Protein AF-A0A7G9S3T6-F1 (afdb_monomer)

Structure (mmCIF, N/CA/C/O backbone):
data_AF-A0A7G9S3T6-F1
#
_entry.id   AF-A0A7G9S3T6-F1
#
loop_
_atom_site.group_PDB
_atom_site.id
_atom_site.type_symbol
_atom_site.label_atom_id
_atom_site.label_alt_id
_atom_site.label_comp_id
_atom_site.label_asym_id
_atom_site.label_entity_id
_atom_site.label_seq_id
_atom_site.pdbx_PDB_ins_code
_atom_site.Cartn_x
_atom_site.Cartn_y
_atom_site.Cartn_z
_atom_site.occupancy
_atom_site.B_iso_or_equiv
_atom_site.auth_seq_id
_atom_site.auth_comp_id
_atom_site.auth_asym_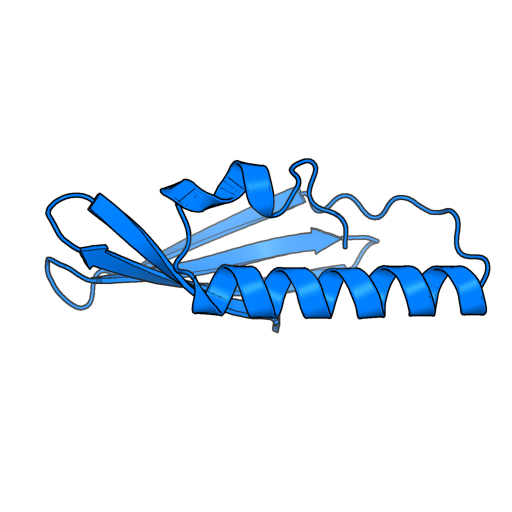id
_atom_site.auth_atom_id
_atom_site.pdbx_PDB_model_num
ATOM 1 N N . MET A 1 1 ? 6.775 0.382 -11.189 1.00 73.81 1 MET A N 1
ATOM 2 C CA . MET A 1 1 ? 5.365 0.332 -11.639 1.00 73.81 1 MET A CA 1
ATOM 3 C C . MET A 1 1 ? 4.774 1.722 -11.517 1.00 73.81 1 MET A C 1
ATOM 5 O O . MET A 1 1 ? 5.231 2.471 -10.664 1.00 73.81 1 MET A O 1
ATOM 9 N N . GLU A 1 2 ? 3.799 2.078 -12.345 1.00 75.12 2 GLU A N 1
ATOM 10 C CA . GLU A 1 2 ? 3.185 3.406 -12.328 1.00 75.12 2 GLU A CA 1
ATOM 11 C C . GLU A 1 2 ? 1.681 3.334 -12.132 1.00 75.12 2 GLU A C 1
ATOM 13 O O . GLU A 1 2 ? 0.944 2.863 -12.997 1.00 75.12 2 GLU A O 1
ATOM 18 N N . GLY A 1 3 ? 1.232 3.869 -10.999 1.00 75.75 3 GLY A N 1
ATOM 19 C CA . GLY A 1 3 ? -0.175 4.176 -10.792 1.00 75.75 3 GLY A CA 1
ATOM 20 C C . GLY A 1 3 ? -0.611 5.364 -11.651 1.00 75.75 3 GLY A C 1
ATOM 21 O O . GLY A 1 3 ? 0.178 6.267 -11.938 1.00 75.75 3 GLY A O 1
ATOM 22 N N . THR A 1 4 ? -1.888 5.375 -12.020 1.00 81.75 4 THR A N 1
ATOM 23 C CA . THR A 1 4 ? -2.526 6.420 -12.837 1.00 81.75 4 THR A CA 1
ATOM 24 C C . THR A 1 4 ? -2.847 7.703 -12.067 1.00 81.75 4 THR A C 1
ATOM 26 O O . THR A 1 4 ? -3.135 8.716 -12.693 1.00 81.75 4 THR A O 1
ATOM 29 N N . ARG A 1 5 ? -2.783 7.676 -10.729 1.00 85.06 5 ARG A N 1
ATOM 30 C CA . ARG A 1 5 ? -3.045 8.824 -9.846 1.00 85.06 5 ARG A CA 1
ATOM 31 C C . ARG A 1 5 ? -1.758 9.371 -9.231 1.00 85.06 5 ARG A C 1
ATOM 33 O O . ARG A 1 5 ? -0.840 8.600 -8.918 1.00 85.06 5 ARG A O 1
ATOM 40 N N . SER A 1 6 ? -1.699 10.686 -9.028 1.00 85.94 6 SER A N 1
ATOM 41 C CA . SER A 1 6 ? -0.652 11.312 -8.214 1.00 85.94 6 SER A CA 1
ATOM 42 C C . SER A 1 6 ? -0.819 10.924 -6.742 1.00 85.94 6 SER A C 1
ATOM 44 O O . SER A 1 6 ? -1.906 10.543 -6.307 1.00 85.94 6 SER A O 1
ATOM 46 N N . VAL A 1 7 ? 0.251 11.037 -5.950 1.00 86.88 7 VAL A N 1
ATOM 47 C CA . VAL A 1 7 ? 0.169 10.779 -4.500 1.00 86.88 7 VAL A CA 1
ATOM 48 C C . VAL A 1 7 ? -0.762 11.791 -3.822 1.00 86.88 7 VAL A C 1
ATOM 50 O O . VAL A 1 7 ? -1.572 11.412 -2.982 1.00 86.88 7 VAL A O 1
ATOM 53 N N . SER A 1 8 ? -0.750 13.052 -4.270 1.00 86.31 8 SER A N 1
ATOM 54 C CA . SER A 1 8 ? -1.651 14.098 -3.768 1.00 86.31 8 SER A CA 1
ATOM 55 C C . SER A 1 8 ? -3.136 13.762 -3.957 1.00 86.31 8 SER A C 1
ATOM 57 O O . SER A 1 8 ? -3.940 14.025 -3.066 1.00 86.31 8 SER A O 1
ATOM 59 N N . GLN A 1 9 ? -3.509 13.101 -5.059 1.00 89.94 9 GLN A N 1
ATOM 60 C CA . GLN A 1 9 ? -4.885 12.644 -5.302 1.00 89.94 9 GLN A CA 1
ATOM 61 C C . GLN A 1 9 ? -5.335 11.526 -4.348 1.00 89.94 9 GLN A C 1
ATOM 63 O O . GLN A 1 9 ? -6.532 11.280 -4.220 1.00 89.94 9 GLN A O 1
ATOM 68 N N . LEU A 1 10 ? -4.402 10.844 -3.677 1.00 89.19 10 LEU A N 1
ATOM 69 C CA . LEU A 1 10 ? -4.701 9.776 -2.723 1.00 89.19 10 LEU A CA 1
ATOM 70 C C . LEU A 1 10 ? -4.858 10.284 -1.285 1.00 89.19 10 LEU A C 1
ATOM 72 O O . LEU A 1 10 ? -5.245 9.499 -0.425 1.00 89.19 10 LEU A O 1
ATOM 76 N N . GLY A 1 11 ? -4.603 11.569 -1.008 1.00 85.81 11 GLY A N 1
ATOM 77 C CA . GLY A 1 11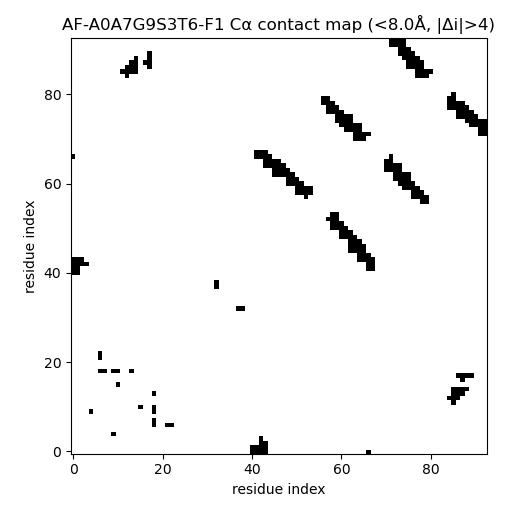 ? -4.416 12.092 0.352 1.00 85.81 11 GLY A CA 1
ATOM 78 C C . GLY A 1 11 ? -5.557 11.824 1.344 1.00 85.81 11 GLY A C 1
ATOM 79 O O . GLY A 1 11 ? -5.311 11.679 2.534 1.00 85.81 11 GLY A O 1
ATOM 80 N N . ARG A 1 12 ? -6.812 11.691 0.890 1.00 88.56 12 ARG A N 1
ATOM 81 C CA . ARG A 1 12 ? -7.933 11.315 1.776 1.00 88.56 12 ARG A CA 1
ATOM 82 C C . ARG A 1 12 ? -7.904 9.836 2.192 1.00 88.56 12 ARG A C 1
ATOM 84 O O . ARG A 1 12 ? -8.460 9.496 3.236 1.00 88.56 12 ARG A O 1
ATOM 91 N N . TRP A 1 13 ? -7.323 8.974 1.365 1.00 91.88 13 TRP A N 1
ATOM 92 C CA . TRP A 1 13 ? -7.348 7.516 1.498 1.00 91.88 13 TRP A CA 1
ATOM 93 C C . TRP A 1 13 ? -6.080 6.933 2.119 1.00 91.88 13 TRP A C 1
ATOM 95 O O . TRP A 1 13 ? -6.067 5.744 2.422 1.00 91.88 13 TRP A O 1
ATOM 105 N N . ILE A 1 14 ? -5.035 7.735 2.312 1.00 94.50 14 ILE A N 1
ATOM 106 C CA . ILE A 1 14 ? -3.749 7.303 2.868 1.00 94.50 14 ILE A CA 1
ATOM 107 C C . ILE A 1 14 ? -3.356 8.184 4.053 1.00 94.50 14 ILE A C 1
AT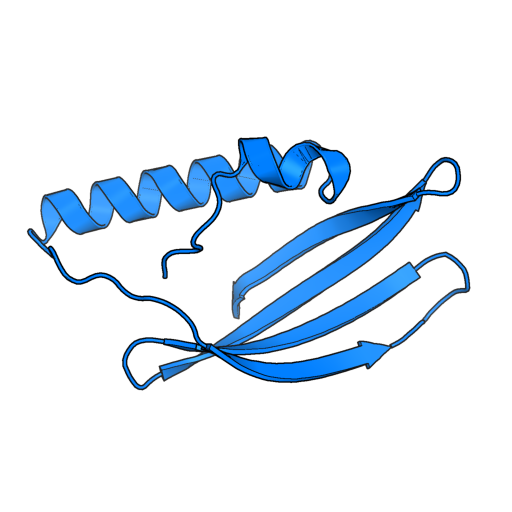OM 109 O O . ILE A 1 14 ? -3.773 9.338 4.141 1.00 94.50 14 ILE A O 1
ATOM 113 N N . SER A 1 15 ? -2.554 7.644 4.965 1.00 94.88 15 SER A N 1
ATOM 114 C CA . SER A 1 15 ? -1.947 8.426 6.039 1.00 94.88 15 SER A CA 1
ATOM 115 C C . SER A 1 15 ? -0.849 9.351 5.498 1.00 94.88 15 SER A C 1
ATOM 117 O O . SER A 1 15 ? -0.328 9.166 4.394 1.00 94.88 15 SER A O 1
ATOM 119 N N . TYR A 1 16 ? -0.458 10.340 6.305 1.00 93.19 16 TYR A N 1
ATOM 120 C CA . TYR A 1 16 ? 0.653 11.231 5.969 1.00 93.19 16 TYR A CA 1
ATOM 121 C C . TYR A 1 16 ? 1.966 10.464 5.744 1.00 93.19 16 TYR A C 1
ATOM 123 O O . TYR A 1 16 ? 2.652 10.708 4.755 1.00 93.19 16 TYR A O 1
ATOM 131 N N . ASN A 1 17 ? 2.277 9.489 6.604 1.00 93.56 17 ASN A N 1
ATOM 132 C CA . ASN A 1 17 ? 3.501 8.689 6.488 1.00 93.56 17 ASN A CA 1
ATOM 133 C C . ASN A 1 17 ? 3.527 7.891 5.178 1.00 93.56 17 ASN A C 1
ATOM 135 O O . ASN A 1 17 ? 4.502 7.964 4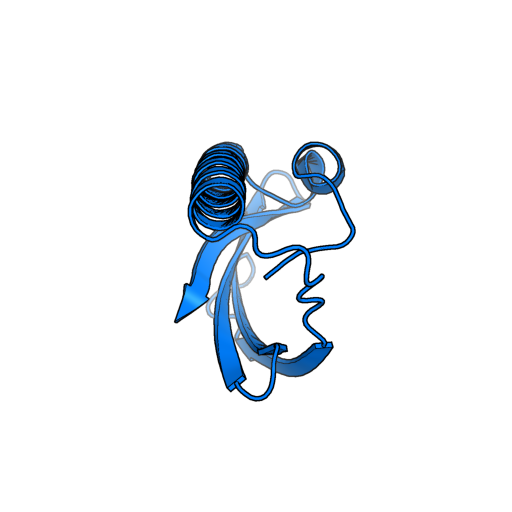.436 1.00 93.56 17 ASN A O 1
ATOM 139 N N . VAL A 1 18 ? 2.414 7.240 4.821 1.00 95.12 18 VAL A N 1
ATOM 140 C CA . VAL A 1 18 ? 2.286 6.528 3.538 1.00 95.12 18 VAL A CA 1
ATOM 141 C C . VAL A 1 18 ? 2.433 7.486 2.353 1.00 95.12 18 VAL A C 1
ATOM 143 O O . VAL A 1 18 ? 3.046 7.142 1.346 1.00 95.12 18 VAL A O 1
ATOM 146 N N . SER A 1 19 ? 1.903 8.708 2.452 1.00 93.94 19 SER A N 1
ATOM 147 C CA . SER A 1 19 ? 2.093 9.730 1.417 1.00 93.94 19 SER A CA 1
ATOM 148 C C . SER A 1 19 ? 3.570 10.089 1.218 1.00 93.94 19 SER A C 1
ATOM 150 O O . SER A 1 19 ? 4.009 10.244 0.076 1.00 93.94 19 SER A O 1
ATOM 152 N N . GLN A 1 20 ? 4.341 10.224 2.300 1.00 93.62 20 GLN A N 1
ATOM 153 C CA . GLN A 1 20 ? 5.779 10.508 2.230 1.00 93.62 20 GLN A CA 1
ATOM 154 C C . GLN A 1 20 ? 6.542 9.339 1.598 1.00 93.62 20 GLN A C 1
ATOM 156 O O . GLN A 1 20 ? 7.266 9.539 0.623 1.00 93.62 20 GLN A O 1
ATOM 161 N N . GLU A 1 21 ? 6.292 8.113 2.061 1.00 92.44 21 GLU A N 1
ATOM 162 C CA . GLU A 1 21 ? 6.913 6.899 1.516 1.00 92.44 21 GLU A CA 1
ATOM 163 C C . GLU A 1 21 ? 6.630 6.739 0.016 1.00 92.44 21 GLU A C 1
ATOM 165 O O . GLU A 1 21 ? 7.547 6.572 -0.788 1.00 92.44 21 GLU A O 1
ATOM 170 N N . LEU A 1 22 ? 5.366 6.866 -0.409 1.00 91.25 22 LEU A N 1
ATOM 171 C CA . LEU A 1 22 ? 4.996 6.777 -1.825 1.00 91.25 22 LEU A CA 1
ATOM 172 C C . LEU A 1 22 ? 5.651 7.870 -2.678 1.00 91.25 22 LEU A C 1
ATOM 174 O O . LEU A 1 22 ? 5.973 7.627 -3.845 1.00 91.25 22 LEU A O 1
ATOM 178 N N . SER A 1 23 ? 5.839 9.066 -2.119 1.00 91.81 23 SER A N 1
ATOM 179 C CA . SER A 1 23 ? 6.517 10.168 -2.809 1.00 91.81 23 SER A CA 1
ATOM 180 C C . SER A 1 23 ? 8.002 9.859 -3.003 1.00 91.81 23 SER A C 1
ATOM 182 O O . SER A 1 23 ? 8.512 10.007 -4.115 1.00 91.81 23 SER A O 1
ATOM 184 N N . GLN A 1 24 ? 8.667 9.330 -1.972 1.00 91.69 24 GLN A N 1
ATOM 185 C CA . GLN A 1 24 ? 10.059 8.887 -2.046 1.00 91.69 24 GLN A CA 1
ATOM 186 C C . GLN A 1 24 ? 10.238 7.743 -3.055 1.00 91.69 24 GLN A C 1
ATOM 188 O O . GLN A 1 24 ? 11.100 7.814 -3.932 1.00 91.69 24 GLN A O 1
ATOM 193 N N . TYR A 1 25 ? 9.380 6.719 -3.011 1.00 88.81 25 TYR A N 1
ATOM 194 C CA . TYR A 1 25 ? 9.424 5.618 -3.977 1.00 88.81 25 TYR A CA 1
ATOM 195 C C . TYR A 1 25 ? 9.194 6.087 -5.416 1.00 88.81 25 TYR A C 1
ATOM 197 O O . TYR A 1 25 ? 9.829 5.572 -6.345 1.00 88.81 25 TYR A O 1
ATOM 205 N N . ARG A 1 26 ? 8.304 7.068 -5.631 1.00 89.12 26 ARG A N 1
ATOM 206 C CA . ARG A 1 26 ? 8.124 7.677 -6.955 1.00 89.12 26 ARG A CA 1
ATOM 207 C C . ARG A 1 26 ? 9.386 8.398 -7.416 1.00 89.12 26 ARG A C 1
ATOM 209 O O . ARG A 1 26 ? 9.768 8.185 -8.563 1.00 89.12 26 ARG A O 1
ATOM 216 N N . ALA A 1 27 ? 10.035 9.184 -6.557 1.00 90.94 27 ALA A N 1
ATOM 217 C CA . ALA A 1 27 ? 11.276 9.880 -6.897 1.00 90.94 27 ALA A CA 1
ATOM 218 C C . ALA A 1 27 ? 12.375 8.894 -7.329 1.00 90.94 27 ALA A C 1
ATOM 220 O O . ALA A 1 27 ? 12.900 9.018 -8.433 1.00 90.94 27 ALA A O 1
ATOM 221 N N . LEU A 1 28 ? 12.607 7.836 -6.542 1.00 90.00 28 LEU A N 1
ATOM 222 C CA . LEU A 1 28 ? 13.569 6.774 -6.872 1.00 90.00 28 LEU A CA 1
ATOM 223 C C . LEU A 1 28 ? 13.222 6.048 -8.181 1.00 90.00 28 LEU A C 1
ATOM 225 O O . LEU A 1 28 ? 14.098 5.680 -8.963 1.00 90.00 28 LEU A O 1
ATOM 229 N N . THR A 1 29 ? 11.930 5.832 -8.445 1.00 88.25 29 THR A N 1
ATOM 230 C CA . THR A 1 29 ? 11.478 5.202 -9.695 1.00 88.25 29 THR A CA 1
ATOM 231 C C . THR A 1 29 ? 11.752 6.097 -10.905 1.00 88.25 29 THR A C 1
ATOM 233 O O . THR A 1 29 ? 12.175 5.591 -11.945 1.00 88.25 29 THR A O 1
ATOM 236 N N . ILE A 1 30 ? 11.511 7.405 -10.783 1.00 88.31 30 ILE A N 1
ATOM 237 C CA . ILE A 1 30 ? 11.780 8.390 -11.839 1.00 88.31 30 ILE A CA 1
ATOM 238 C C . ILE A 1 30 ? 13.285 8.481 -12.097 1.00 88.31 30 ILE A C 1
ATOM 240 O O . ILE A 1 30 ? 13.705 8.351 -13.243 1.00 88.31 30 ILE A O 1
ATOM 244 N N . GLU A 1 31 ? 14.093 8.622 -11.045 1.00 90.12 31 GLU A N 1
ATOM 245 C CA . GLU A 1 31 ? 15.555 8.678 -11.133 1.00 90.12 31 GLU A CA 1
ATOM 246 C C . GLU A 1 31 ? 16.116 7.445 -11.849 1.00 90.12 31 GLU A C 1
ATOM 248 O O . GLU A 1 31 ? 16.827 7.565 -12.848 1.00 90.12 31 GLU A O 1
ATOM 253 N N . ARG A 1 32 ? 15.703 6.246 -11.419 1.00 88.44 32 ARG A N 1
ATOM 254 C CA . ARG A 1 32 ? 16.108 4.990 -12.052 1.00 88.44 32 ARG A CA 1
ATOM 255 C C . ARG A 1 32 ? 15.758 4.965 -13.541 1.00 88.44 32 ARG A C 1
ATOM 257 O O . ARG A 1 32 ? 16.580 4.553 -14.354 1.00 88.44 32 ARG A O 1
ATOM 264 N N . ARG A 1 33 ? 14.556 5.395 -13.925 1.00 87.06 33 ARG A N 1
ATOM 265 C CA . ARG A 1 33 ? 14.159 5.429 -15.341 1.00 87.06 33 ARG A CA 1
ATOM 266 C C . ARG A 1 33 ? 15.006 6.379 -16.165 1.00 87.06 33 ARG A C 1
ATOM 268 O O . ARG A 1 33 ? 15.395 6.008 -17.270 1.00 87.06 33 ARG A O 1
ATOM 275 N N . SER A 1 34 ? 15.300 7.558 -15.628 1.00 88.69 34 SER A N 1
ATOM 276 C CA . SER A 1 34 ? 16.171 8.535 -16.279 1.00 88.69 34 SER A CA 1
ATOM 277 C C . SER A 1 34 ? 17.567 7.956 -16.515 1.00 88.69 34 SER A C 1
ATOM 279 O O . SER A 1 34 ? 18.083 8.060 -17.626 1.00 88.69 34 SER A O 1
ATOM 281 N N . LEU A 1 35 ? 18.137 7.260 -15.523 1.00 92.31 35 LEU A N 1
ATOM 282 C CA . LEU A 1 35 ? 19.446 6.606 -15.639 1.00 92.31 35 LEU A CA 1
ATOM 283 C C . LEU A 1 35 ? 19.467 5.502 -16.709 1.00 92.31 35 LEU A C 1
ATOM 285 O O . LEU A 1 35 ? 20.404 5.430 -17.500 1.00 92.31 35 LEU A O 1
ATOM 289 N N . TYR A 1 36 ? 18.427 4.666 -16.775 1.00 90.38 36 TYR A N 1
ATOM 290 C CA . TYR A 1 36 ? 18.340 3.561 -17.743 1.00 90.38 36 TYR A CA 1
ATOM 291 C C . TYR A 1 36 ? 17.698 3.944 -19.087 1.00 90.38 36 TYR A C 1
ATOM 293 O O . TYR A 1 36 ? 17.522 3.073 -19.939 1.00 90.38 36 TYR A O 1
ATOM 301 N N . ARG A 1 37 ? 17.332 5.220 -19.287 1.00 90.75 37 ARG A N 1
ATOM 302 C CA . ARG A 1 37 ? 16.578 5.715 -20.458 1.00 90.75 37 ARG A CA 1
ATOM 303 C C . ARG A 1 37 ? 15.341 4.863 -20.778 1.00 90.75 37 ARG A C 1
ATOM 305 O O . ARG A 1 37 ? 15.008 4.632 -21.940 1.00 90.75 37 ARG A O 1
ATOM 312 N N . ASP A 1 38 ? 14.660 4.379 -19.742 1.00 85.06 38 ASP A N 1
ATOM 313 C CA . ASP A 1 38 ? 13.497 3.508 -19.902 1.00 85.06 38 ASP A CA 1
ATOM 314 C C . ASP A 1 38 ? 12.212 4.337 -20.010 1.00 85.06 38 ASP A C 1
ATOM 316 O O . ASP A 1 38 ? 11.690 4.852 -19.019 1.00 85.06 38 ASP A O 1
ATOM 320 N N . SER A 1 39 ? 11.702 4.463 -21.235 1.00 82.19 39 SER A N 1
ATOM 321 C CA . SER A 1 39 ? 10.469 5.192 -21.558 1.00 82.19 39 SER A CA 1
ATOM 322 C C . SER A 1 39 ? 9.201 4.343 -21.409 1.00 82.19 39 SER A C 1
ATOM 324 O O . SER A 1 39 ? 8.092 4.835 -21.635 1.00 82.19 39 SER A O 1
ATOM 326 N N . ARG A 1 40 ? 9.324 3.062 -21.033 1.00 84.81 40 ARG A N 1
ATOM 327 C CA . ARG A 1 40 ? 8.172 2.161 -20.944 1.00 84.81 40 ARG A CA 1
ATOM 328 C C . ARG A 1 40 ? 7.273 2.518 -19.765 1.00 84.81 40 ARG A C 1
ATOM 330 O O . ARG A 1 40 ? 7.687 2.583 -18.604 1.00 84.81 40 ARG A O 1
ATOM 337 N N . ARG A 1 41 ? 5.977 2.633 -20.052 1.00 81.44 41 ARG A N 1
ATOM 338 C CA . ARG A 1 41 ? 4.947 2.785 -19.026 1.00 81.44 41 ARG A CA 1
ATOM 339 C C . ARG A 1 41 ? 4.556 1.418 -18.467 1.00 81.44 41 ARG A C 1
ATOM 341 O O . ARG A 1 41 ? 3.879 0.628 -19.117 1.00 81.44 41 ARG A O 1
ATOM 348 N N . HIS A 1 42 ? 4.963 1.142 -17.235 1.00 86.19 42 HIS A N 1
ATOM 349 C CA . HIS A 1 42 ? 4.638 -0.104 -16.541 1.00 86.19 42 HIS A CA 1
ATOM 350 C C . HIS A 1 42 ? 3.357 0.047 -15.717 1.00 86.19 42 HIS A C 1
ATOM 352 O O . HIS A 1 42 ? 3.427 0.295 -14.509 1.00 86.19 42 HIS A O 1
ATOM 358 N N . VAL A 1 43 ? 2.202 -0.074 -16.377 1.00 88.00 43 VAL A N 1
ATOM 359 C CA . VAL A 1 43 ? 0.883 0.005 -15.731 1.00 88.00 43 VAL A CA 1
ATOM 360 C C . VAL A 1 43 ? 0.543 -1.349 -15.099 1.00 88.00 43 VAL A C 1
ATOM 362 O O . VAL A 1 43 ? 0.484 -2.342 -15.824 1.00 88.00 43 VAL A O 1
ATOM 365 N N . PRO A 1 44 ? 0.350 -1.424 -13.771 1.00 90.56 44 PRO A N 1
ATOM 366 C CA . PRO A 1 44 ? -0.049 -2.662 -13.122 1.00 90.56 44 PRO A CA 1
ATOM 367 C C . PRO A 1 44 ? -1.534 -2.966 -13.371 1.00 90.56 44 PRO A C 1
ATOM 369 O O . PRO A 1 44 ? -2.364 -2.055 -13.342 1.00 90.56 44 PRO A O 1
ATOM 372 N N . SER A 1 45 ? -1.881 -4.241 -13.535 1.00 93.62 45 SER A N 1
ATOM 373 C CA . SER A 1 45 ? -3.264 -4.729 -13.484 1.00 93.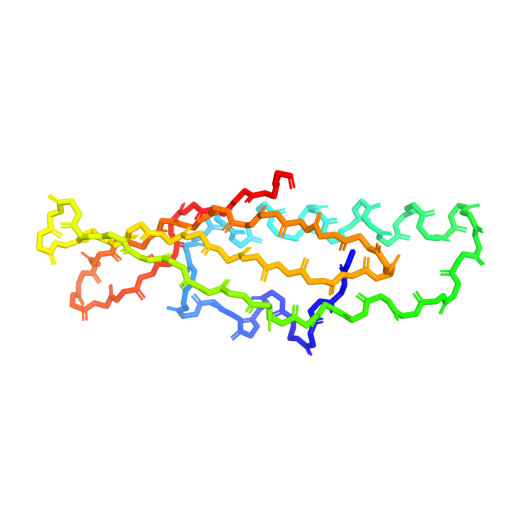62 45 SER A CA 1
ATOM 374 C C . SER A 1 45 ? -3.496 -5.530 -12.204 1.00 93.62 45 SER A C 1
ATOM 376 O O . SER A 1 45 ? -2.614 -6.244 -11.727 1.00 93.62 45 SER A O 1
ATOM 378 N N . VAL A 1 46 ? -4.679 -5.395 -11.602 1.00 95.62 46 VAL A N 1
ATOM 379 C CA . VAL A 1 46 ? -5.031 -6.166 -10.403 1.00 95.62 46 VAL A CA 1
ATOM 380 C C . VAL A 1 46 ? -5.380 -7.589 -10.820 1.00 95.62 46 VAL A C 1
ATOM 382 O O . VAL A 1 46 ? -6.321 -7.799 -11.578 1.00 95.62 46 VAL A O 1
ATOM 385 N N . ARG A 1 47 ? -4.640 -8.563 -10.290 1.00 97.06 47 ARG A N 1
ATOM 386 C CA . ARG A 1 47 ? -4.894 -9.994 -10.491 1.00 97.06 47 ARG A CA 1
ATOM 387 C C . ARG A 1 47 ? -5.839 -10.548 -9.435 1.00 97.06 47 ARG A C 1
ATOM 389 O O . ARG A 1 47 ? -6.756 -11.302 -9.740 1.00 97.06 47 ARG A O 1
ATOM 396 N N . ARG A 1 48 ? -5.576 -10.239 -8.165 1.00 97.62 48 ARG A N 1
ATOM 397 C CA . ARG A 1 48 ? -6.341 -10.774 -7.034 1.00 97.62 48 ARG A CA 1
ATOM 398 C C . ARG A 1 48 ? -6.248 -9.836 -5.848 1.00 97.62 48 ARG A C 1
ATOM 400 O O . ARG A 1 48 ? -5.189 -9.280 -5.584 1.00 97.62 48 ARG A O 1
ATOM 407 N N . VAL A 1 49 ? -7.334 -9.743 -5.095 1.00 98.12 49 VAL A N 1
ATOM 408 C CA . VAL A 1 49 ? -7.361 -9.082 -3.792 1.00 98.12 49 VAL A CA 1
ATOM 409 C C . VAL A 1 49 ? -7.732 -10.118 -2.739 1.00 98.12 49 VAL A C 1
ATOM 411 O O . VAL A 1 49 ? -8.663 -10.903 -2.924 1.00 98.12 49 VAL A O 1
ATOM 414 N N . ARG A 1 50 ? -6.978 -10.148 -1.646 1.00 98.06 50 ARG A N 1
ATOM 415 C CA . ARG A 1 50 ? -7.316 -10.871 -0.420 1.00 98.06 50 ARG A CA 1
ATOM 416 C C . ARG A 1 50 ? -7.389 -9.863 0.709 1.00 98.06 50 ARG A C 1
ATOM 418 O O . ARG A 1 50 ? -6.561 -8.962 0.761 1.00 98.06 50 ARG A O 1
ATOM 425 N N . THR A 1 51 ? -8.363 -10.025 1.591 1.00 98.19 51 THR A N 1
ATOM 426 C CA . THR A 1 51 ? -8.549 -9.157 2.753 1.00 98.19 51 THR A CA 1
ATOM 427 C C . THR A 1 51 ? -8.810 -9.997 3.990 1.00 98.19 51 THR A C 1
ATOM 429 O O . THR A 1 51 ? -9.487 -11.022 3.904 1.00 98.19 51 THR A O 1
ATOM 432 N N . SER A 1 52 ? -8.335 -9.532 5.135 1.00 98.19 52 SER A N 1
ATOM 433 C CA . SER A 1 52 ? -8.715 -10.014 6.458 1.00 98.19 52 SER A C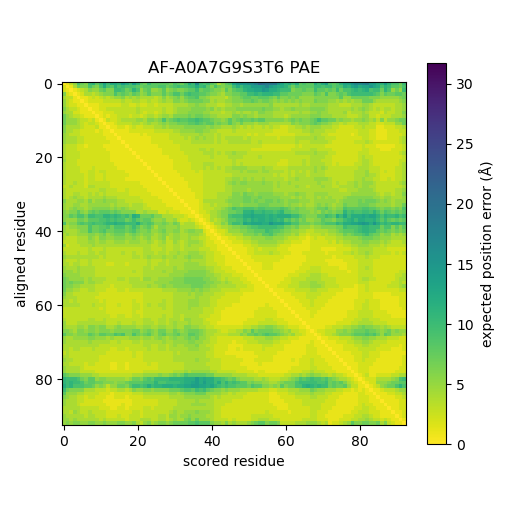A 1
ATOM 434 C C . SER A 1 52 ? -9.091 -8.818 7.330 1.00 98.19 52 SER A C 1
ATOM 436 O O . SER A 1 52 ? -8.648 -7.690 7.110 1.00 98.19 52 SER A O 1
ATOM 438 N N . GLN A 1 53 ? -9.948 -9.057 8.316 1.00 97.75 53 GLN A N 1
ATOM 439 C CA . GLN A 1 53 ? -10.363 -8.039 9.272 1.00 97.75 53 GLN A CA 1
ATOM 440 C C . GLN A 1 53 ? -9.974 -8.510 10.676 1.00 97.75 53 GLN A C 1
ATOM 442 O O . GLN A 1 53 ? -10.803 -9.103 11.366 1.00 97.75 53 GLN A O 1
ATOM 447 N N . PRO A 1 54 ? -8.711 -8.309 11.100 1.00 96.44 54 PRO A N 1
ATOM 448 C CA . PRO A 1 54 ? -8.243 -8.792 12.400 1.00 96.44 54 PRO A CA 1
ATOM 449 C C . PRO A 1 54 ? -8.974 -8.117 13.564 1.00 96.44 54 PRO A C 1
ATOM 451 O O . PRO A 1 54 ? -9.161 -8.716 14.617 1.00 96.44 54 PRO A O 1
ATOM 454 N N . THR A 1 55 ? -9.420 -6.871 13.380 1.00 96.62 55 THR A N 1
ATOM 455 C CA . THR A 1 55 ? -10.289 -6.179 14.337 1.00 96.62 55 THR A CA 1
ATOM 456 C C . THR A 1 55 ? -11.331 -5.354 13.595 1.00 96.62 55 THR A C 1
ATOM 458 O O . THR A 1 55 ? -11.172 -5.031 12.420 1.00 96.62 55 THR A O 1
ATOM 461 N N . ARG A 1 56 ? -12.378 -4.906 14.294 1.00 95.44 56 ARG A N 1
ATOM 462 C CA . ARG A 1 56 ? -13.447 -4.092 13.691 1.00 95.44 56 ARG 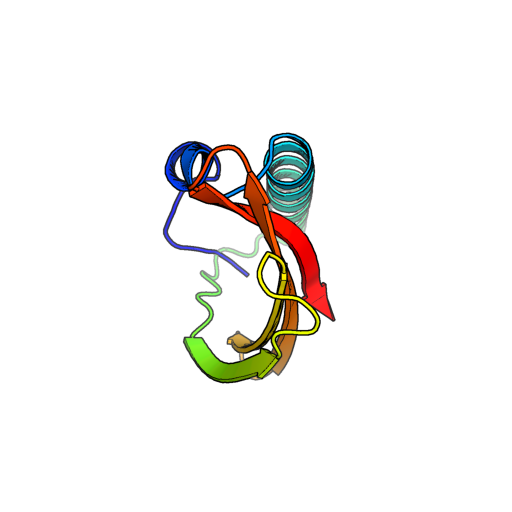A CA 1
ATOM 463 C C . ARG A 1 56 ? -12.943 -2.814 13.000 1.00 95.44 56 ARG A C 1
ATOM 465 O O . ARG A 1 56 ? -13.588 -2.336 12.074 1.00 95.44 56 ARG A O 1
ATOM 472 N N . ARG A 1 57 ? -11.803 -2.268 13.440 1.00 96.81 57 ARG A N 1
ATOM 473 C CA . ARG A 1 57 ? -11.224 -1.001 12.956 1.00 96.81 57 ARG A CA 1
ATOM 474 C C . ARG A 1 57 ? -9.976 -1.183 12.095 1.00 96.81 57 ARG A C 1
ATOM 476 O O . ARG A 1 57 ? -9.337 -0.190 11.762 1.00 96.81 57 ARG A O 1
ATOM 483 N N . VAL A 1 58 ? -9.626 -2.421 11.748 1.00 97.56 58 VAL A N 1
ATOM 484 C CA . VAL A 1 58 ? -8.433 -2.743 10.963 1.00 97.56 58 VAL A CA 1
ATOM 485 C C . VAL A 1 58 ? -8.809 -3.678 9.825 1.00 97.56 58 VAL A C 1
ATOM 487 O O . VAL A 1 58 ? -9.426 -4.710 10.064 1.00 97.56 58 VAL A O 1
ATOM 490 N N . ILE A 1 59 ? -8.394 -3.346 8.607 1.00 98.12 59 ILE A N 1
ATOM 491 C CA . ILE A 1 59 ? -8.444 -4.252 7.458 1.00 98.12 59 ILE A CA 1
ATOM 492 C C . ILE A 1 59 ? -7.020 -4.439 6.963 1.00 98.12 59 ILE A C 1
ATOM 494 O O . ILE A 1 59 ? -6.318 -3.470 6.683 1.00 98.12 59 ILE A O 1
ATOM 498 N N . GLU A 1 60 ? -6.605 -5.684 6.819 1.00 98.19 60 GLU A N 1
ATOM 499 C CA . GLU A 1 60 ? -5.364 -6.034 6.145 1.00 98.19 60 GLU A CA 1
ATOM 500 C C . GLU A 1 60 ? -5.713 -6.562 4.762 1.00 98.19 60 GLU A C 1
ATOM 502 O O . GLU A 1 60 ? -6.699 -7.279 4.582 1.00 98.19 60 GLU A O 1
ATOM 507 N N . ALA A 1 61 ? -4.938 -6.168 3.760 1.00 98.06 61 ALA A N 1
ATOM 508 C CA . ALA A 1 61 ? -5.161 -6.594 2.395 1.00 98.06 61 ALA A CA 1
ATOM 509 C C . ALA A 1 61 ? -3.853 -6.969 1.709 1.00 98.06 61 ALA A C 1
ATOM 511 O O . ALA A 1 61 ? -2.811 -6.353 1.909 1.00 98.06 61 ALA A O 1
ATOM 512 N N . THR A 1 62 ? -3.930 -7.971 0.844 1.00 98.25 62 THR A N 1
ATOM 513 C CA . THR A 1 62 ? -2.872 -8.315 -0.097 1.00 98.25 62 THR A CA 1
ATOM 514 C C . THR A 1 62 ? -3.438 -8.228 -1.501 1.00 98.25 62 THR A C 1
ATOM 516 O O . THR A 1 62 ? -4.384 -8.938 -1.852 1.00 98.25 62 THR A O 1
ATOM 519 N N . VAL A 1 63 ? -2.856 -7.353 -2.313 1.00 97.50 63 VAL A N 1
ATOM 520 C CA . VAL A 1 63 ? -3.216 -7.177 -3.717 1.00 97.50 63 VAL A CA 1
ATOM 521 C C . VAL A 1 63 ? -2.115 -7.781 -4.573 1.00 97.50 63 VAL A C 1
ATOM 523 O O . VAL A 1 63 ? -0.988 -7.296 -4.572 1.00 97.50 63 VAL A O 1
ATOM 526 N N . LEU A 1 64 ? -2.434 -8.837 -5.313 1.00 97.81 64 LEU A N 1
ATOM 527 C CA . LEU A 1 64 ? -1.559 -9.337 -6.365 1.00 97.81 64 LEU A CA 1
ATOM 528 C C . LEU A 1 64 ? -1.757 -8.475 -7.606 1.00 97.81 64 LEU A C 1
ATOM 530 O O . LEU A 1 64 ? -2.886 -8.339 -8.088 1.00 97.81 64 LEU A O 1
ATOM 534 N N . VAL A 1 65 ? -0.668 -7.914 -8.118 1.00 96.00 65 VAL A N 1
ATOM 535 C CA . VAL A 1 65 ? -0.659 -7.116 -9.343 1.00 96.00 65 VAL A CA 1
ATOM 536 C C . VAL A 1 65 ? 0.274 -7.721 -10.375 1.00 96.00 65 VAL A C 1
ATOM 538 O O . VAL A 1 65 ? 1.383 -8.142 -10.049 1.00 96.00 65 VAL A O 1
ATOM 541 N N . ASP A 1 66 ? -0.163 -7.714 -11.627 1.00 95.88 66 ASP A N 1
ATOM 542 C CA . ASP A 1 66 ? 0.684 -8.039 -12.763 1.00 95.88 66 ASP A CA 1
ATOM 543 C C . ASP A 1 66 ? 1.269 -6.767 -13.348 1.00 95.88 66 ASP A C 1
ATOM 545 O O . ASP A 1 66 ? 0.556 -5.813 -13.655 1.00 95.88 66 ASP A O 1
ATOM 549 N N . VAL A 1 67 ? 2.587 -6.744 -13.506 1.00 91.81 67 VAL A N 1
ATOM 550 C CA . VAL A 1 67 ? 3.304 -5.629 -14.110 1.00 91.81 67 VAL A CA 1
ATOM 551 C C . VAL A 1 67 ? 4.486 -6.158 -14.911 1.00 91.81 67 VAL A C 1
ATOM 553 O O . VAL A 1 67 ? 5.380 -6.814 -14.378 1.00 91.81 67 VAL A O 1
ATOM 556 N N . SER A 1 68 ? 4.493 -5.877 -16.214 1.00 88.81 68 SER A N 1
ATOM 557 C CA . SER A 1 68 ? 5.604 -6.231 -17.114 1.00 88.81 68 SER A CA 1
ATOM 558 C C . SER A 1 68 ? 5.972 -7.722 -17.085 1.00 88.81 68 SER A C 1
ATOM 560 O O . SER A 1 68 ? 7.146 -8.076 -16.988 1.00 88.81 68 SER A O 1
ATOM 562 N N . GLY A 1 69 ? 4.963 -8.599 -17.097 1.00 89.75 69 GLY A N 1
ATOM 563 C CA . GLY A 1 69 ? 5.152 -10.054 -17.059 1.00 89.75 69 GLY A CA 1
ATOM 564 C C . GLY A 1 69 ? 5.556 -10.618 -15.692 1.00 89.75 69 GLY A C 1
ATOM 565 O O . GLY A 1 69 ? 5.854 -11.804 -15.590 1.00 89.75 69 GLY A O 1
ATOM 566 N N . ARG A 1 70 ? 5.572 -9.798 -14.633 1.00 92.44 70 ARG A N 1
ATOM 567 C CA . ARG A 1 70 ? 5.872 -10.230 -13.262 1.00 92.44 70 ARG A CA 1
ATOM 568 C C . ARG A 1 70 ? 4.674 -9.994 -12.352 1.00 92.44 70 ARG A C 1
ATOM 570 O O . ARG A 1 70 ? 4.061 -8.932 -12.406 1.00 92.44 70 ARG A O 1
ATOM 577 N N . CYS A 1 71 ? 4.402 -10.955 -11.476 1.00 95.50 71 CYS A N 1
ATOM 578 C CA . CYS A 1 71 ? 3.448 -10.789 -10.384 1.00 95.50 71 CYS A CA 1
ATOM 579 C C . CYS A 1 71 ? 4.169 -10.180 -9.171 1.00 95.50 71 CYS A C 1
ATOM 581 O O . CYS A 1 71 ? 5.266 -10.616 -8.817 1.00 95.50 71 CYS A O 1
ATOM 583 N N . ARG A 1 72 ? 3.558 -9.180 -8.537 1.00 95.12 72 ARG A N 1
ATOM 584 C CA . ARG A 1 72 ? 4.003 -8.571 -7.273 1.00 95.12 72 ARG A CA 1
ATOM 585 C C . ARG A 1 72 ? 2.876 -8.625 -6.261 1.00 95.12 72 ARG A C 1
ATOM 587 O O . ARG A 1 72 ? 1.713 -8.505 -6.647 1.00 95.12 72 ARG A O 1
ATOM 594 N N . ALA A 1 73 ? 3.211 -8.782 -4.987 1.00 96.50 73 ALA A N 1
ATOM 595 C CA . ALA A 1 73 ? 2.229 -8.674 -3.919 1.00 96.50 73 ALA A CA 1
ATOM 596 C C . ALA A 1 73 ? 2.357 -7.302 -3.255 1.00 96.50 73 ALA A C 1
ATOM 598 O O . ALA A 1 73 ? 3.453 -6.836 -2.974 1.00 96.50 73 ALA A O 1
ATOM 599 N N . ILE A 1 74 ? 1.232 -6.639 -3.024 1.00 95.75 74 ILE A N 1
ATOM 600 C CA . ILE A 1 74 ? 1.173 -5.375 -2.298 1.00 95.75 74 ILE A CA 1
ATOM 601 C C . ILE A 1 74 ? 0.432 -5.644 -0.999 1.00 95.75 74 ILE A C 1
ATOM 603 O O . ILE A 1 74 ? -0.769 -5.919 -1.020 1.00 95.75 74 ILE A O 1
ATOM 607 N N . ALA A 1 75 ? 1.151 -5.585 0.115 1.00 97.44 75 ALA A N 1
ATOM 608 C CA . ALA A 1 75 ? 0.574 -5.618 1.445 1.00 97.44 75 ALA A CA 1
ATOM 609 C C . ALA A 1 75 ? 0.074 -4.216 1.809 1.00 97.44 75 ALA A C 1
ATOM 611 O O . ALA A 1 75 ? 0.775 -3.221 1.619 1.00 97.44 75 ALA A O 1
ATOM 612 N N . LEU A 1 76 ? -1.155 -4.138 2.301 1.00 97.25 76 LEU A N 1
A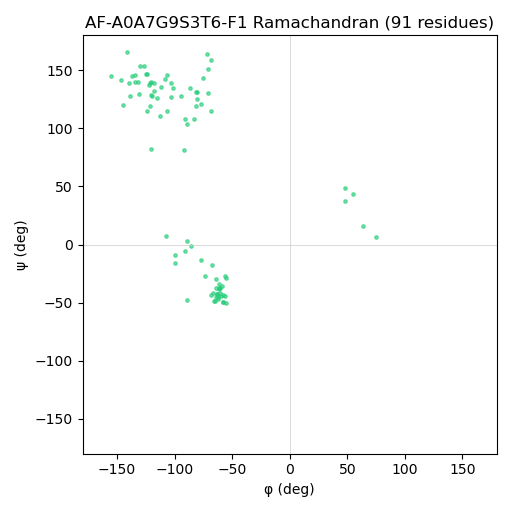TOM 613 C CA . LEU A 1 76 ? -1.827 -2.909 2.693 1.00 97.25 76 LEU A CA 1
ATOM 614 C C . LEU A 1 76 ? -2.431 -3.107 4.075 1.00 97.25 76 LEU A C 1
ATOM 616 O O . LEU A 1 76 ? -3.052 -4.136 4.349 1.00 97.25 76 LEU A O 1
ATOM 620 N N . ARG A 1 77 ? -2.332 -2.081 4.910 1.00 97.75 77 ARG A N 1
ATOM 621 C CA . ARG A 1 77 ? -3.067 -1.998 6.167 1.00 97.75 77 ARG A CA 1
ATOM 622 C C . ARG A 1 77 ? -3.935 -0.761 6.151 1.00 97.75 77 ARG A C 1
ATOM 624 O O . ARG A 1 77 ? -3.438 0.333 5.895 1.00 97.75 77 ARG A O 1
ATOM 631 N N . PHE A 1 78 ? -5.210 -0.939 6.452 1.00 97.69 78 PHE A N 1
ATOM 632 C CA . PHE A 1 78 ? -6.167 0.135 6.628 1.00 97.69 78 PHE A CA 1
ATOM 633 C C . PHE A 1 78 ? -6.596 0.209 8.083 1.00 97.69 78 PHE A C 1
ATOM 635 O O . PHE A 1 78 ? -6.929 -0.809 8.690 1.00 97.69 78 PHE A O 1
ATOM 642 N N . GLU A 1 79 ? -6.655 1.422 8.614 1.00 97.19 79 GLU A N 1
ATOM 643 C CA . GLU A 1 79 ? -7.179 1.695 9.946 1.00 97.19 79 GLU A CA 1
ATOM 644 C C . GLU A 1 79 ? -8.309 2.712 9.875 1.00 97.19 79 GLU A C 1
ATOM 646 O O . GLU A 1 79 ? -8.326 3.608 9.023 1.00 97.19 79 GLU A O 1
ATOM 651 N N . GLN A 1 80 ? -9.280 2.555 10.770 1.00 95.75 80 GLN A N 1
ATOM 652 C CA . GLN A 1 80 ? -10.387 3.483 10.896 1.00 95.75 80 GLN A CA 1
ATOM 653 C C . GLN A 1 80 ? -10.052 4.588 11.908 1.00 95.75 80 GLN A C 1
ATOM 655 O O . GLN A 1 80 ? -10.088 4.369 13.118 1.00 95.75 80 GLN A O 1
ATOM 660 N N . THR A 1 81 ? -9.825 5.804 11.412 1.00 87.62 81 THR A N 1
ATOM 661 C CA . THR A 1 81 ? -9.564 7.006 12.217 1.00 87.62 81 THR A CA 1
ATOM 662 C C . THR A 1 81 ? -10.689 8.011 12.010 1.00 87.62 81 THR A C 1
ATOM 664 O O . THR A 1 81 ? -11.011 8.366 10.877 1.00 87.62 81 THR A O 1
ATOM 667 N N . ARG A 1 82 ? -11.316 8.486 13.099 1.00 86.81 82 ARG A N 1
ATOM 668 C CA . ARG A 1 82 ? -12.427 9.466 13.056 1.00 86.81 82 ARG A CA 1
ATOM 669 C C . ARG A 1 82 ? -13.520 9.088 12.033 1.00 86.81 82 ARG A C 1
ATOM 671 O O . ARG A 1 82 ? -13.915 9.900 11.200 1.00 86.81 82 ARG A O 1
ATOM 678 N N . ASN A 1 83 ? -13.977 7.831 12.071 1.00 85.00 83 ASN A N 1
ATOM 679 C CA . ASN A 1 83 ? -14.963 7.253 11.143 1.00 85.00 83 ASN A CA 1
ATOM 680 C C . ASN A 1 83 ? -14.543 7.171 9.660 1.00 85.00 83 ASN A C 1
ATOM 682 O O . ASN A 1 83 ? -15.387 6.931 8.797 1.00 85.00 83 ASN A O 1
ATOM 686 N N . ARG A 1 84 ? -13.255 7.312 9.333 1.00 90.50 84 ARG A N 1
ATOM 687 C CA . ARG A 1 84 ? -12.740 7.165 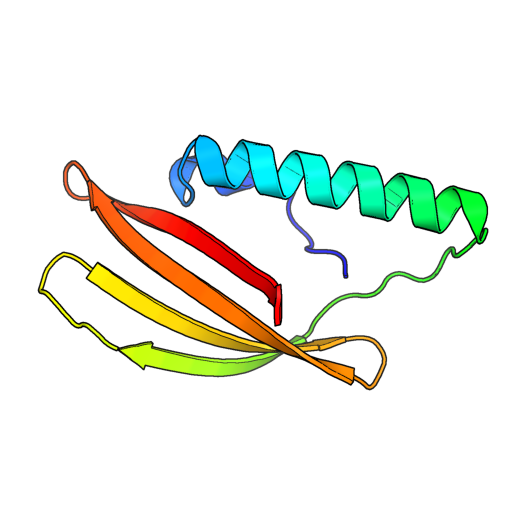7.964 1.00 90.50 84 ARG A CA 1
ATOM 688 C C . ARG A 1 84 ? -11.678 6.079 7.902 1.00 90.50 84 ARG A C 1
ATOM 690 O O . ARG A 1 84 ? -10.814 6.019 8.765 1.00 90.50 84 ARG A O 1
ATOM 697 N N . TRP A 1 85 ? -11.734 5.254 6.864 1.00 95.06 85 TRP A N 1
ATOM 698 C CA . TRP A 1 85 ? -10.678 4.295 6.558 1.00 95.06 85 TRP A CA 1
ATOM 699 C C . TRP A 1 85 ? -9.531 4.988 5.830 1.00 95.06 85 TRP A C 1
ATOM 701 O O . TRP A 1 85 ? -9.763 5.713 4.859 1.00 95.06 85 TRP A O 1
ATOM 711 N N . GLN A 1 86 ? -8.308 4.751 6.290 1.00 96.31 86 GLN A N 1
ATOM 712 C CA . GLN A 1 86 ? -7.085 5.211 5.639 1.00 96.31 86 GLN A CA 1
ATOM 713 C C . GLN A 1 86 ? -6.072 4.078 5.585 1.00 96.31 86 GLN A C 1
ATOM 715 O O . GLN A 1 86 ? -5.923 3.349 6.562 1.00 96.31 86 GLN A O 1
ATOM 720 N N . ALA A 1 87 ? -5.361 3.947 4.466 1.00 97.00 87 ALA A N 1
ATOM 721 C CA . ALA A 1 87 ? -4.196 3.083 4.388 1.00 97.00 87 ALA A CA 1
ATOM 722 C C . ALA A 1 87 ? -3.080 3.685 5.251 1.00 97.00 87 ALA A C 1
ATOM 724 O O . ALA A 1 87 ? -2.601 4.785 4.971 1.00 97.00 87 ALA A O 1
ATOM 725 N N . THR A 1 88 ? -2.694 2.985 6.310 1.00 97.00 88 THR A N 1
ATOM 726 C CA . THR A 1 88 ? -1.652 3.406 7.253 1.00 97.00 88 THR A CA 1
ATOM 727 C C . THR A 1 88 ? -0.310 2.746 6.980 1.00 97.00 88 THR A C 1
ATOM 729 O O . THR A 1 88 ? 0.702 3.254 7.450 1.00 97.00 88 THR A O 1
ATOM 732 N N . SER A 1 89 ? -0.289 1.670 6.191 1.00 96.38 89 SER A N 1
ATOM 733 C CA . SER A 1 89 ? 0.930 1.017 5.716 1.00 96.38 89 SER A CA 1
ATOM 734 C C . SER A 1 89 ? 0.721 0.438 4.317 1.00 96.38 89 SER A C 1
ATOM 736 O O . SER A 1 89 ? -0.360 -0.078 4.010 1.00 96.38 89 SER A O 1
ATOM 738 N N . ILE A 1 90 ? 1.751 0.546 3.473 1.00 95.00 90 ILE A N 1
ATOM 739 C CA . ILE A 1 90 ? 1.807 -0.020 2.124 1.00 95.00 90 ILE A CA 1
ATOM 740 C C . ILE A 1 90 ? 3.205 -0.595 1.904 1.00 95.00 90 ILE A C 1
ATOM 742 O O . ILE A 1 90 ? 4.200 0.103 2.067 1.00 95.00 90 ILE A O 1
ATOM 746 N N . THR A 1 91 ? 3.300 -1.850 1.479 1.00 93.38 91 THR A N 1
ATOM 747 C CA . THR A 1 91 ? 4.586 -2.490 1.175 1.00 93.38 91 THR A CA 1
ATOM 748 C C . THR A 1 91 ? 4.466 -3.344 -0.075 1.00 93.38 91 THR A C 1
ATOM 750 O O . THR A 1 91 ? 3.465 -4.026 -0.282 1.00 93.38 91 THR A O 1
ATOM 753 N N . ILE A 1 92 ? 5.488 -3.297 -0.926 1.00 90.81 92 ILE A N 1
ATOM 754 C CA . ILE A 1 92 ? 5.578 -4.106 -2.143 1.00 90.81 92 ILE A CA 1
ATOM 755 C C . ILE A 1 92 ? 6.547 -5.255 -1.864 1.00 90.81 92 ILE A C 1
ATOM 757 O O . ILE A 1 92 ? 7.672 -5.003 -1.437 1.00 90.81 92 ILE A O 1
ATOM 761 N N . LEU A 1 93 ? 6.101 -6.483 -2.123 1.00 89.25 93 LEU A N 1
ATOM 762 C CA . LEU A 1 93 ? 6.844 -7.736 -1.978 1.00 89.25 93 LEU A CA 1
ATOM 763 C C . LEU A 1 93 ? 7.239 -8.295 -3.359 1.00 89.25 93 LEU A C 1
ATOM 765 O O . LEU A 1 93 ? 6.411 -8.236 -4.310 1.00 89.25 93 LEU A O 1
#

Organism: NCBI:txid683042

Secondary structure (DSSP, 8-state):
---SS-TGGGTTTB-HHHHHHHHHHHHHHHHHHHHHT-------EEEEEEEEEEETTEEEEEEEEEETTEEEEEEEEEEEETTEEEEEEEEE-

Solvent-accessible surface area (backbone atoms only — not comparable to full-atom values): 5312 Å² total; per-residue (Å²): 124,48,75,97,65,58,68,77,80,40,53,83,50,34,33,72,67,39,47,51,52,54,50,52,54,48,51,55,53,51,53,52,28,64,76,68,69,54,84,76,82,40,58,60,45,85,75,45,79,46,76,48,64,91,43,101,54,34,39,39,33,42,36,34,28,40,38,90,94,39,81,37,40,32,44,38,34,31,38,55,55,95,94,38,65,24,32,64,42,75,48,81,93

Sequence (93 aa):
MEGTRSVSQLGRWISYNVSQELSQYRALTIERRSLYRDSRRHVPSVRRVRTSQPTRRVIEATVLVDVSGRCRAIALRFEQTRNRWQATSITIL

Nearest PDB structures (foldseek):
  6d63-assembly3_E  TM=7.816E-01  e=3.366E-02  Pseudomonas sp. ADP
  4r80-assembly2_B  TM=5.671E-01  e=6.191E-03  synthetic construct
  4orl-assembly1_A  TM=7.769E-01  e=2.311E-01  Bacteroides ovatus ATCC 8483
  6w3w-assembly1_A  TM=6.611E-01  e=2.450E-01  synthetic construct
  4q53-assembly1_A  TM=7.128E-01  e=5.881E-01  Bacteroides uniformis ATCC 8492

Radius of gyration: 14.47 Å; Cα contacts (8 Å, |Δi|>4): 150; chains: 1; bounding box: 34×25×36 Å

pLDDT: mean 91.93, std 5.44, range [73.81, 98.25]

Mean predicted aligned error: 3.86 Å

InterPro domains:
  IPR045596 Protein of unknown function DUF6459 [PF20060] (1-93)

Foldseek 3Di:
DDDPDDLVVCPQAADPVVSVVVVVVVVVVVVVCVVVVPPDDWDKDWDDKDWDPPDPFKIWMWTWIDTPNDTKIKIWIWGQDPNGIHTHDIDID